Protein AF-A0A7X7MEF6-F1 (afdb_monomer)

Nearest PDB structures (foldseek):
  1gyp-assembly1_B  TM=9.959E-01  e=8.019E-19  Leishmania mexicana
  3dmt-assembly1_C  TM=9.869E-01  e=3.207E-18  Trypanosoma cruzi
  3dmt-assembly1_A  TM=9.903E-01  e=1.062E-17  Trypanosoma cruzi
  2x0n-assembly1_A  TM=9.893E-01  e=9.361E-18  Trypanosoma brucei brucei
  6iqv-assembly1_D  TM=9.074E-01  e=6.913E-11  Lactiplantibacillus plantarum subsp. plantarum ATCC 14917 = JCM 1149 = CGMCC 1.2437

Foldseek 3Di:
DAAEEEEEACPDVVLVVVLVLVVVVQDDDDPNHHQDAEYEDQDQAQVVSLVVNQQDPPPGGRPWDKDFADPDPPDPHTRWIATNNRIYGYDYDDPALLPDQCVVSVHPYYHYDNVPQPDPVRVCSVVNSPD

Secondary structure (DSSP, 8-state):
-PEEEEEE-TTHHHHHHHHHHHHTT-BSSSTT-EEEEEEEES---HHHHHHHHHEETTTEE--S-EEEE-SSTT-SS--EEEETTEEEEEEE--SSGGGS-HHHHT--EEEE-SSS--SHHHHTHHHHTT-

Structure (mmCIF, N/CA/C/O backbone):
data_AF-A0A7X7MEF6-F1
#
_entry.id   AF-A0A7X7MEF6-F1
#
loop_
_atom_site.group_PDB
_atom_site.id
_atom_site.type_symbol
_atom_site.label_atom_id
_atom_site.label_alt_id
_atom_site.label_comp_id
_atom_site.label_asym_id
_atom_site.label_entity_id
_atom_site.label_seq_id
_atom_site.pdbx_PDB_ins_code
_atom_site.Cartn_x
_atom_site.Cartn_y
_atom_site.Cartn_z
_atom_site.occupancy
_atom_site.B_iso_or_equiv
_atom_site.auth_seq_id
_atom_site.auth_comp_id
_atom_site.auth_asym_id
_atom_site.auth_atom_id
_atom_site.pdbx_PDB_model_num
ATOM 1 N N . MET A 1 1 ? -8.159 12.084 14.083 1.00 78.25 1 MET A N 1
ATOM 2 C CA . MET A 1 1 ? -8.342 11.392 12.783 1.00 78.25 1 MET A CA 1
ATOM 3 C C . MET A 1 1 ? -7.227 10.371 12.625 1.00 78.25 1 MET A C 1
ATOM 5 O O . MET A 1 1 ? -6.181 10.584 13.229 1.00 78.25 1 MET A O 1
ATOM 9 N N . ALA A 1 2 ? -7.449 9.286 11.880 1.00 90.44 2 ALA A N 1
ATOM 10 C CA . ALA A 1 2 ? -6.382 8.337 11.561 1.00 90.44 2 ALA A CA 1
ATOM 11 C C . ALA A 1 2 ? -5.298 8.991 10.695 1.00 90.44 2 ALA A C 1
ATOM 13 O O . ALA A 1 2 ? -5.593 9.882 9.896 1.00 90.44 2 ALA A O 1
ATOM 14 N N . ILE A 1 3 ? -4.060 8.530 10.857 1.00 95.19 3 ILE A N 1
ATOM 15 C CA . ILE A 1 3 ? -2.933 8.929 10.007 1.00 95.19 3 ILE A CA 1
ATOM 16 C C . ILE A 1 3 ? -3.036 8.155 8.694 1.00 95.19 3 ILE A C 1
ATOM 18 O O . ILE A 1 3 ? -3.178 6.930 8.725 1.00 95.19 3 ILE A O 1
ATOM 22 N N . LYS A 1 4 ? -2.955 8.845 7.552 1.00 98.06 4 LYS A N 1
ATOM 23 C CA . LYS A 1 4 ? -3.075 8.210 6.237 1.00 98.06 4 LYS A CA 1
ATOM 24 C C . LYS A 1 4 ? -1.723 7.767 5.707 1.00 98.06 4 LYS A C 1
ATOM 26 O O . LYS A 1 4 ? -0.814 8.576 5.525 1.00 98.06 4 LYS A O 1
ATOM 31 N N . ILE A 1 5 ? -1.612 6.473 5.430 1.00 98.38 5 ILE A N 1
ATOM 32 C CA . ILE A 1 5 ? -0.363 5.825 5.043 1.00 98.38 5 ILE A CA 1
ATOM 33 C C . ILE A 1 5 ? -0.468 5.236 3.635 1.00 98.38 5 ILE A C 1
ATOM 35 O O . ILE A 1 5 ? -1.448 4.572 3.294 1.00 98.38 5 ILE A O 1
ATOM 39 N N . GLY A 1 6 ? 0.576 5.440 2.834 1.00 98.69 6 GLY A N 1
ATOM 40 C CA . GLY A 1 6 ? 0.853 4.688 1.613 1.00 98.69 6 GLY A CA 1
ATOM 41 C C . GLY A 1 6 ? 2.044 3.751 1.812 1.00 98.69 6 GLY A C 1
ATOM 42 O O . GLY A 1 6 ? 3.024 4.118 2.459 1.00 98.69 6 GLY A O 1
ATOM 43 N N . ILE A 1 7 ? 1.992 2.542 1.257 1.00 98.81 7 ILE A N 1
ATOM 44 C CA . ILE A 1 7 ? 3.127 1.605 1.275 1.00 98.81 7 ILE A CA 1
ATOM 45 C C . ILE A 1 7 ? 3.682 1.495 -0.143 1.00 98.81 7 ILE A C 1
ATOM 47 O O . ILE A 1 7 ? 3.021 0.936 -1.019 1.00 98.81 7 ILE A O 1
ATOM 51 N N . ASN A 1 8 ? 4.889 2.018 -0.377 1.00 98.69 8 ASN A N 1
ATOM 52 C CA . ASN A 1 8 ? 5.570 1.867 -1.659 1.00 98.69 8 ASN A CA 1
ATOM 53 C C . ASN A 1 8 ? 6.449 0.611 -1.652 1.00 98.69 8 ASN A C 1
ATOM 55 O O . ASN A 1 8 ? 7.365 0.497 -0.837 1.00 98.69 8 ASN A O 1
ATOM 59 N N . GLY A 1 9 ? 6.169 -0.338 -2.546 1.00 98.25 9 GLY A N 1
ATOM 60 C CA . GLY A 1 9 ? 6.822 -1.646 -2.592 1.00 98.25 9 GLY A CA 1
ATOM 61 C C . GLY A 1 9 ? 6.102 -2.701 -1.752 1.00 98.25 9 GLY A C 1
ATOM 62 O O . GLY A 1 9 ? 6.554 -3.064 -0.667 1.00 98.25 9 GLY A O 1
ATOM 63 N N . PHE A 1 10 ? 5.016 -3.273 -2.273 1.00 98.50 10 PHE A N 1
ATOM 64 C CA . PHE A 1 10 ? 4.230 -4.319 -1.603 1.00 98.50 10 PHE A CA 1
ATOM 65 C C . PHE A 1 10 ? 4.832 -5.737 -1.706 1.00 98.50 10 PHE A C 1
ATOM 67 O O . PHE A 1 10 ? 4.147 -6.766 -1.738 1.00 98.50 10 PHE A O 1
ATOM 74 N N . GLY A 1 11 ? 6.164 -5.787 -1.662 1.00 96.94 11 GLY A N 1
ATOM 75 C CA . GLY A 1 11 ? 6.966 -6.996 -1.597 1.00 96.94 11 GLY A CA 1
ATOM 76 C C . GLY A 1 11 ? 7.042 -7.580 -0.183 1.00 96.94 1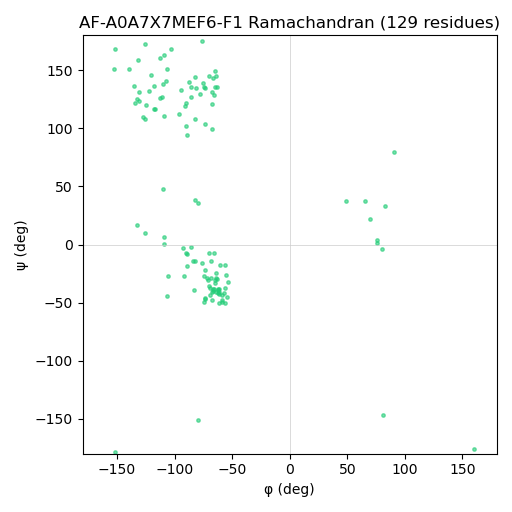1 GLY A C 1
ATOM 77 O O . GLY A 1 11 ? 6.150 -7.418 0.651 1.00 96.94 11 GLY A O 1
ATOM 78 N N . ARG A 1 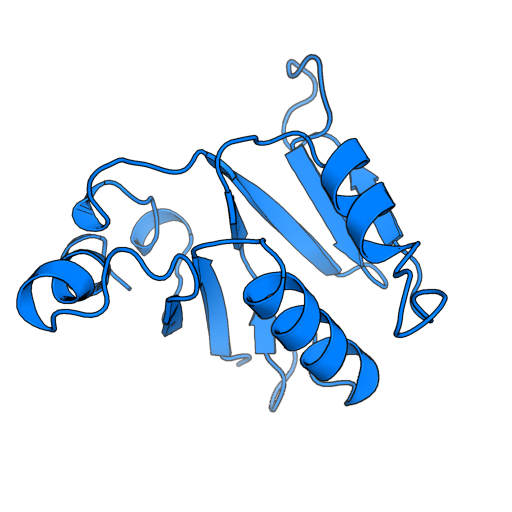12 ? 8.150 -8.268 0.123 1.00 97.50 12 ARG A N 1
ATOM 79 C CA . ARG A 1 12 ? 8.331 -8.962 1.411 1.00 97.50 12 ARG A CA 1
ATOM 80 C C . ARG A 1 12 ? 8.173 -8.035 2.619 1.00 97.50 12 ARG A C 1
ATOM 82 O O . ARG A 1 12 ? 7.444 -8.381 3.543 1.00 97.50 12 ARG A O 1
ATOM 89 N N . ILE A 1 13 ? 8.857 -6.890 2.621 1.00 98.44 13 ILE A N 1
ATOM 90 C CA . ILE A 1 13 ? 8.827 -5.954 3.753 1.00 98.44 13 ILE A CA 1
ATOM 91 C C . ILE A 1 13 ? 7.492 -5.212 3.811 1.00 98.44 13 ILE A C 1
ATOM 93 O O . ILE A 1 13 ? 6.878 -5.201 4.874 1.00 98.44 13 ILE A O 1
ATOM 97 N N . GLY A 1 14 ? 6.994 -4.686 2.687 1.00 98.56 14 GLY A N 1
ATOM 98 C CA . GLY A 1 14 ? 5.698 -4.003 2.637 1.00 98.56 14 GLY A CA 1
ATOM 99 C C . GLY A 1 14 ? 4.546 -4.858 3.179 1.00 98.56 14 GLY A C 1
ATOM 100 O O . GLY A 1 14 ? 3.778 -4.392 4.023 1.00 98.56 14 GLY A O 1
ATOM 101 N N . ARG A 1 15 ? 4.474 -6.144 2.798 1.00 98.50 15 ARG A N 1
ATOM 102 C CA . ARG A 1 15 ? 3.457 -7.071 3.331 1.00 98.50 15 ARG A CA 1
ATOM 103 C C . ARG A 1 15 ? 3.628 -7.372 4.815 1.00 98.50 15 ARG A C 1
ATOM 105 O O . ARG A 1 15 ? 2.631 -7.462 5.522 1.00 98.50 15 ARG A O 1
ATOM 112 N N . MET A 1 16 ? 4.861 -7.505 5.308 1.00 98.44 16 MET A N 1
ATOM 113 C CA . MET A 1 16 ? 5.112 -7.744 6.736 1.00 98.44 16 MET A CA 1
ATOM 114 C C . MET A 1 16 ? 4.787 -6.526 7.598 1.00 98.44 16 ME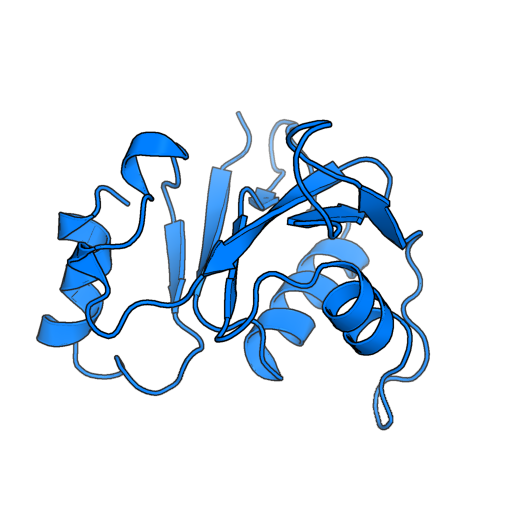T A C 1
ATOM 116 O O . MET A 1 16 ? 4.233 -6.684 8.683 1.00 98.44 16 MET A O 1
ATOM 120 N N . VAL A 1 17 ? 5.063 -5.317 7.106 1.00 98.62 17 VAL A N 1
ATOM 121 C CA . VAL A 1 17 ? 4.623 -4.077 7.755 1.00 98.62 17 VAL A CA 1
ATOM 122 C C . VAL A 1 17 ? 3.099 -4.037 7.818 1.00 98.62 17 VAL A C 1
ATOM 124 O O . VAL A 1 17 ? 2.541 -3.862 8.898 1.00 98.62 17 VAL A O 1
ATOM 127 N N . PHE A 1 18 ? 2.419 -4.276 6.694 1.00 98.62 18 PHE A N 1
ATOM 128 C CA . PHE A 1 18 ? 0.957 -4.308 6.658 1.00 98.62 18 PHE A CA 1
ATOM 129 C C . PHE A 1 18 ? 0.373 -5.371 7.604 1.00 98.62 18 PHE A C 1
ATOM 131 O O . PHE A 1 18 ? -0.563 -5.097 8.356 1.00 98.62 18 PHE A O 1
ATOM 138 N N . GLN A 1 19 ? 0.955 -6.572 7.628 1.00 98.38 19 GLN A N 1
ATOM 139 C CA . GLN A 1 19 ? 0.546 -7.628 8.549 1.00 98.38 19 GLN A CA 1
ATOM 140 C C . GLN A 1 19 ? 0.749 -7.227 10.013 1.00 98.38 19 GLN A C 1
ATOM 142 O O . GLN A 1 19 ? -0.145 -7.459 10.822 1.00 98.38 19 GLN A O 1
ATOM 147 N N . ALA A 1 20 ? 1.867 -6.584 10.355 1.00 98.31 20 ALA A N 1
ATOM 148 C CA . ALA A 1 20 ? 2.116 -6.106 11.712 1.00 98.31 20 ALA A CA 1
ATOM 149 C C . ALA A 1 20 ? 1.074 -5.067 12.157 1.00 98.31 20 ALA A C 1
ATOM 151 O O . ALA A 1 20 ? 0.626 -5.115 13.302 1.00 98.31 20 ALA A O 1
ATOM 152 N N . LEU A 1 21 ? 0.647 -4.172 11.255 1.00 97.88 21 LEU A N 1
ATOM 153 C CA . LEU A 1 21 ? -0.434 -3.217 11.522 1.00 97.88 21 LEU A CA 1
ATOM 154 C C . LEU A 1 21 ? -1.755 -3.928 11.838 1.00 97.88 21 LEU A C 1
ATOM 156 O O . LEU A 1 21 ? -2.455 -3.548 12.777 1.00 97.88 21 LEU A O 1
ATOM 160 N N . CYS A 1 22 ? -2.080 -4.976 11.080 1.00 97.94 22 CYS A N 1
ATOM 161 C CA . CYS A 1 22 ? -3.288 -5.770 11.300 1.00 97.94 22 CYS A CA 1
ATOM 162 C C . CYS A 1 22 ? -3.221 -6.552 12.618 1.00 97.94 22 CYS A C 1
ATOM 164 O O . CYS A 1 22 ? -4.158 -6.509 13.411 1.00 97.94 22 CYS A O 1
ATOM 166 N N . ASP A 1 23 ? -2.105 -7.236 12.880 1.00 97.75 23 ASP A N 1
ATOM 167 C CA . ASP A 1 23 ? -1.904 -8.059 14.079 1.00 97.75 23 ASP A CA 1
ATOM 168 C C . ASP A 1 23 ? -1.920 -7.229 15.373 1.00 97.75 23 ASP A C 1
ATOM 170 O O . ASP A 1 23 ? -2.337 -7.727 16.417 1.00 97.75 23 ASP A O 1
ATOM 174 N N . GLN A 1 24 ? -1.515 -5.958 15.304 1.00 96.94 24 GLN A N 1
ATOM 175 C CA . GLN A 1 24 ? -1.577 -5.012 16.424 1.00 96.94 24 GLN A CA 1
ATOM 176 C C . GLN A 1 24 ? -2.933 -4.296 16.553 1.00 96.94 24 GLN A C 1
ATOM 178 O O . GLN A 1 24 ? -3.111 -3.501 17.472 1.00 96.94 24 GLN A O 1
ATOM 183 N N . GLY A 1 25 ? -3.889 -4.545 15.650 1.00 96.31 25 GLY A N 1
ATOM 184 C CA . GLY A 1 25 ? -5.197 -3.880 15.662 1.00 96.31 25 GLY A CA 1
ATOM 185 C C . GLY A 1 25 ? -5.146 -2.389 15.302 1.00 96.31 25 GLY A C 1
ATOM 186 O O . GLY A 1 25 ? -6.050 -1.638 15.666 1.00 96.31 25 GLY A O 1
ATOM 187 N N . LEU A 1 26 ? -4.093 -1.951 14.604 1.00 97.19 26 LEU A N 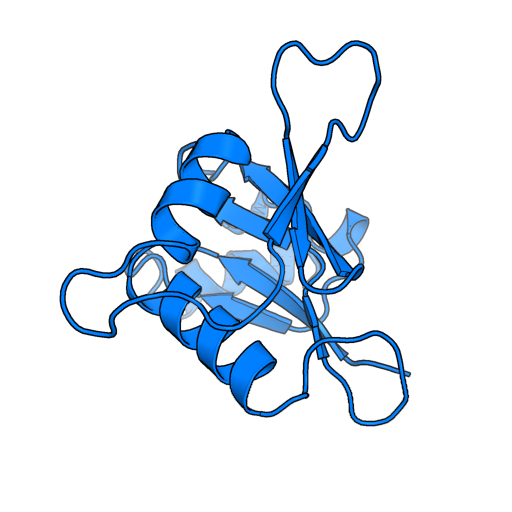1
ATOM 188 C CA . LEU A 1 26 ? -3.869 -0.545 14.253 1.00 97.19 26 LEU A CA 1
ATOM 189 C C . LEU A 1 26 ? -4.516 -0.142 12.924 1.00 97.19 26 LEU A C 1
ATOM 191 O O . LEU A 1 26 ? -4.692 1.050 12.687 1.00 97.19 26 LEU A O 1
ATOM 195 N N . LEU A 1 27 ? -4.870 -1.101 12.061 1.00 97.75 27 LEU A N 1
ATOM 196 C CA . LEU A 1 27 ? -5.525 -0.816 10.782 1.00 97.75 27 LEU A CA 1
ATOM 197 C C . LEU A 1 27 ? -6.939 -0.258 11.008 1.00 97.75 27 LEU A C 1
ATOM 199 O O . LEU A 1 27 ? -7.792 -0.932 11.588 1.00 97.75 27 LEU A O 1
ATOM 203 N N . GLY A 1 28 ? -7.198 0.952 10.515 1.00 95.75 28 GLY A N 1
ATOM 204 C CA . GLY A 1 28 ? -8.531 1.546 10.533 1.00 95.75 28 GLY A CA 1
ATOM 205 C C . GLY A 1 28 ? -8.526 3.064 10.381 1.00 95.75 28 GLY A C 1
ATOM 206 O O . GLY A 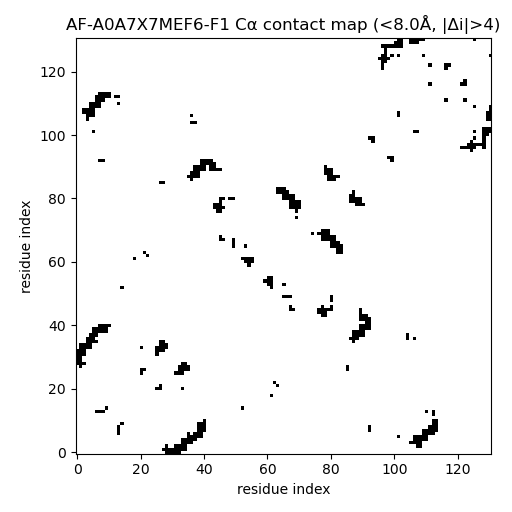1 28 ? -7.490 3.689 10.180 1.00 95.75 28 GLY A O 1
ATOM 207 N N . LYS A 1 29 ? -9.715 3.667 10.468 1.00 95.00 29 LYS A N 1
ATOM 208 C CA . LYS A 1 29 ? -9.937 5.107 10.218 1.00 95.00 29 LYS A CA 1
ATOM 209 C C . LYS A 1 29 ? -10.248 5.917 11.485 1.00 95.00 29 LYS A C 1
ATOM 211 O O . LYS A 1 29 ? -10.481 7.124 11.407 1.00 95.00 29 LYS A O 1
ATOM 216 N N . GLY A 1 30 ? -10.274 5.257 12.643 1.00 90.94 30 GLY A N 1
ATOM 217 C CA . GLY A 1 30 ? -10.556 5.853 13.945 1.00 90.94 30 GLY A CA 1
ATOM 218 C C . GLY A 1 30 ? -9.391 6.650 14.534 1.00 90.94 30 GLY A C 1
ATOM 219 O O . GLY A 1 30 ? -8.286 6.707 13.998 1.00 90.94 30 GLY A O 1
ATOM 220 N N . GLU A 1 31 ? -9.638 7.298 15.668 1.00 90.06 31 GLU A N 1
ATOM 221 C CA . GLU A 1 31 ? -8.586 7.973 16.427 1.00 90.06 31 GLU A CA 1
ATOM 222 C C . GLU A 1 31 ? -7.570 6.959 16.977 1.00 90.06 31 GLU A C 1
ATOM 224 O O . GLU A 1 31 ? -7.947 5.898 17.467 1.00 90.06 31 GLU A O 1
ATOM 229 N N . GLY A 1 32 ? -6.276 7.267 16.850 1.00 89.62 32 GLY A N 1
ATOM 230 C CA . GLY A 1 32 ? -5.194 6.350 17.222 1.00 89.62 32 GLY A CA 1
ATOM 231 C C . GLY A 1 32 ? -4.948 5.199 16.236 1.00 89.62 32 GLY A C 1
ATOM 232 O O . GLY A 1 32 ? -4.091 4.363 16.506 1.00 89.62 32 GLY A O 1
ATOM 233 N N . GLN A 1 33 ? -5.662 5.154 15.105 1.00 95.19 33 GLN A N 1
ATOM 234 C CA . GLN A 1 33 ? -5.486 4.144 14.057 1.00 95.19 33 GLN A CA 1
ATOM 235 C C . GLN A 1 33 ? -4.710 4.679 12.847 1.00 95.19 33 GLN A C 1
ATOM 237 O O . GLN A 1 33 ? -4.480 5.885 12.696 1.00 95.19 33 GLN A O 1
ATOM 242 N N . LEU A 1 34 ? -4.316 3.750 11.980 1.00 97.75 34 LEU A N 1
ATOM 243 C CA . LEU A 1 34 ? -3.567 3.979 10.756 1.00 97.75 34 LEU A CA 1
ATOM 244 C C . LEU A 1 34 ? -4.419 3.557 9.552 1.00 97.75 34 LEU A C 1
ATOM 246 O O . LEU A 1 34 ? -4.763 2.382 9.391 1.00 97.75 34 LEU A O 1
ATOM 250 N N . ASP A 1 35 ? -4.747 4.529 8.703 1.00 98.25 35 ASP A N 1
ATOM 251 C CA . ASP A 1 35 ? -5.522 4.337 7.479 1.00 98.25 35 ASP A CA 1
ATOM 252 C C . ASP A 1 35 ? -4.547 4.025 6.345 1.00 98.25 35 ASP A C 1
ATOM 254 O O . ASP A 1 35 ? -3.958 4.928 5.750 1.00 98.25 35 ASP A O 1
ATOM 258 N N . VAL A 1 36 ? -4.321 2.738 6.069 1.00 98.62 36 VAL A N 1
ATOM 259 C CA . VAL A 1 36 ? -3.543 2.341 4.891 1.00 98.62 36 VAL A CA 1
ATOM 260 C C . VAL A 1 36 ? -4.418 2.563 3.662 1.00 98.62 36 VAL A C 1
ATOM 262 O O . VAL A 1 36 ? -5.334 1.787 3.401 1.00 98.62 36 VAL A O 1
ATOM 265 N N . VAL A 1 37 ? -4.141 3.638 2.927 1.00 98.44 37 VAL A N 1
ATOM 266 C CA . VAL A 1 37 ? -4.969 4.098 1.804 1.00 98.44 37 VAL A CA 1
ATOM 267 C C . VAL A 1 37 ? -4.630 3.340 0.524 1.00 98.44 37 VAL A C 1
ATOM 269 O O . VAL A 1 37 ? -5.513 3.014 -0.275 1.00 98.44 37 VAL A O 1
ATOM 272 N N . ALA A 1 38 ? -3.342 3.073 0.310 1.00 98.62 38 ALA A N 1
ATOM 273 C CA . ALA A 1 38 ? -2.858 2.421 -0.895 1.00 98.62 38 ALA A CA 1
ATOM 274 C C . ALA A 1 38 ? -1.566 1.637 -0.664 1.00 98.62 38 ALA A C 1
ATOM 276 O O . ALA A 1 38 ? -0.721 2.010 0.155 1.00 98.62 38 ALA A O 1
ATOM 277 N N . VAL A 1 39 ? -1.400 0.587 -1.461 1.00 98.75 39 VAL A N 1
ATOM 278 C CA . VAL A 1 39 ? -0.146 -0.145 -1.631 1.00 98.75 39 VAL A CA 1
ATOM 279 C C . VAL A 1 39 ? 0.284 -0.093 -3.092 1.00 98.75 39 VAL A C 1
ATOM 281 O O . VAL A 1 39 ? -0.558 -0.063 -3.989 1.00 98.75 39 VAL A O 1
ATOM 284 N N . VAL A 1 40 ? 1.593 -0.056 -3.329 1.00 98.56 40 VAL A N 1
ATOM 285 C CA . VAL A 1 40 ? 2.173 0.075 -4.672 1.00 98.56 40 VAL A CA 1
ATOM 286 C C . VAL A 1 40 ? 3.099 -1.097 -4.965 1.00 98.56 40 VAL A C 1
ATOM 288 O O . VAL A 1 40 ? 3.983 -1.399 -4.162 1.00 98.56 40 VAL A O 1
ATOM 291 N N . ASP A 1 41 ? 2.947 -1.716 -6.133 1.00 97.62 41 ASP A N 1
ATOM 292 C CA . ASP A 1 41 ? 3.892 -2.700 -6.677 1.00 97.62 41 ASP A CA 1
ATOM 293 C C . ASP A 1 41 ? 3.845 -2.700 -8.220 1.00 97.62 41 ASP A C 1
ATOM 295 O O . ASP A 1 41 ? 3.119 -1.924 -8.838 1.00 97.62 41 ASP A O 1
ATOM 299 N N . ILE A 1 42 ? 4.624 -3.569 -8.865 1.00 94.94 42 ILE A N 1
ATOM 300 C CA . ILE A 1 42 ? 4.718 -3.699 -10.331 1.00 94.94 42 ILE A CA 1
ATOM 301 C C . ILE A 1 42 ? 3.429 -4.199 -11.007 1.00 94.94 42 ILE A C 1
ATOM 303 O O . ILE A 1 42 ? 3.361 -4.264 -12.231 1.00 94.94 42 ILE A O 1
ATOM 307 N N . SER A 1 43 ? 2.438 -4.605 -10.216 1.00 93.50 43 SER A N 1
ATOM 308 C CA . SER A 1 43 ? 1.120 -5.059 -10.651 1.00 93.50 43 SER A CA 1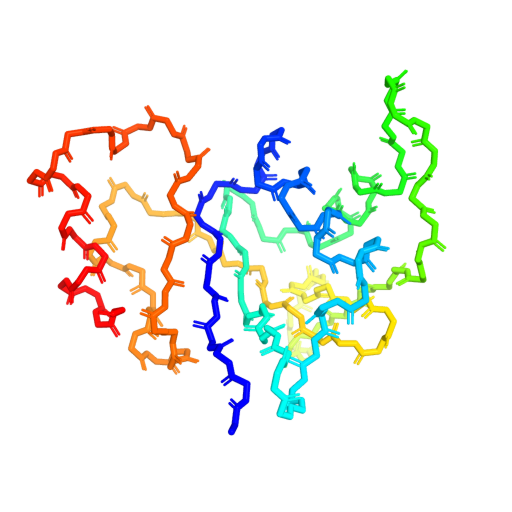
ATOM 309 C C . SER A 1 43 ? 0.046 -4.353 -9.828 1.00 93.50 43 SER A C 1
ATOM 311 O O . SER A 1 43 ? 0.308 -3.889 -8.720 1.00 93.50 43 SER A O 1
ATOM 313 N N . THR A 1 44 ? -1.172 -4.301 -10.355 1.00 95.62 44 THR A N 1
ATOM 314 C CA . THR A 1 44 ? -2.369 -3.847 -9.631 1.00 95.62 44 THR A CA 1
ATOM 315 C C . THR A 1 44 ? -3.338 -4.986 -9.324 1.00 95.62 44 THR A C 1
ATOM 317 O O . THR A 1 44 ? -4.427 -4.721 -8.831 1.00 95.62 44 THR A O 1
ATOM 320 N N . ASP A 1 45 ? -2.958 -6.233 -9.609 1.00 97.50 45 ASP A N 1
ATOM 321 C CA . ASP A 1 45 ? -3.776 -7.424 -9.366 1.00 97.50 45 ASP A CA 1
ATOM 322 C C . ASP A 1 45 ? -3.957 -7.670 -7.858 1.00 97.50 45 ASP A C 1
ATOM 324 O O . ASP A 1 45 ? -3.088 -8.222 -7.169 1.00 97.50 45 ASP A O 1
ATOM 328 N N . ALA A 1 46 ? -5.114 -7.254 -7.342 1.00 98.38 46 ALA A N 1
ATOM 329 C CA . ALA A 1 46 ? -5.457 -7.413 -5.939 1.00 98.38 46 ALA A CA 1
ATOM 330 C C . ALA A 1 46 ? -5.666 -8.884 -5.553 1.00 98.38 46 ALA A C 1
ATOM 332 O O . ALA A 1 46 ? -5.396 -9.242 -4.405 1.00 98.38 46 ALA A O 1
ATOM 333 N N . ASP A 1 47 ? -6.103 -9.749 -6.475 1.00 98.44 47 ASP A N 1
ATOM 334 C CA . ASP A 1 47 ? -6.301 -11.178 -6.202 1.00 98.44 47 ASP A CA 1
ATOM 335 C C . ASP A 1 47 ? -4.956 -11.856 -5.937 1.00 98.44 47 ASP A C 1
ATOM 337 O O . ASP A 1 47 ? -4.815 -12.637 -4.984 1.00 98.44 47 ASP A O 1
ATOM 341 N N . TYR A 1 48 ? -3.928 -11.482 -6.701 1.00 98.12 48 TYR A N 1
ATOM 342 C CA . TYR A 1 48 ? -2.573 -11.957 -6.457 1.00 98.12 48 TYR A CA 1
ATOM 343 C C . TYR A 1 48 ? -1.990 -11.421 -5.145 1.00 98.12 48 TYR A C 1
ATOM 345 O O . TYR A 1 48 ? -1.386 -12.184 -4.384 1.00 98.12 48 TYR A O 1
ATOM 353 N N . PHE A 1 49 ? -2.212 -10.149 -4.808 1.00 98.44 49 PHE A N 1
ATOM 354 C CA . PHE A 1 49 ? -1.794 -9.624 -3.505 1.00 98.44 49 PHE A CA 1
ATOM 355 C C . PHE A 1 49 ? -2.515 -10.298 -2.339 1.00 98.44 49 PHE A C 1
ATOM 357 O O . PHE A 1 49 ? -1.873 -10.657 -1.350 1.00 98.44 49 PHE A O 1
ATOM 364 N N . ALA A 1 50 ? -3.817 -10.559 -2.463 1.00 98.50 50 ALA A N 1
ATOM 365 C CA . ALA A 1 50 ? -4.572 -11.294 -1.459 1.00 98.50 50 ALA A CA 1
ATOM 366 C C . ALA A 1 50 ? -4.019 -12.714 -1.282 1.00 98.50 50 ALA A C 1
ATOM 368 O O . ALA A 1 50 ? -3.867 -13.170 -0.149 1.00 98.50 50 ALA A O 1
ATOM 369 N N . TYR A 1 51 ? -3.656 -13.402 -2.369 1.00 98.38 51 TYR A N 1
ATOM 370 C CA . TYR A 1 51 ? -2.971 -14.695 -2.300 1.00 98.38 51 TYR A CA 1
ATOM 371 C C . TYR A 1 51 ? -1.638 -14.601 -1.537 1.00 98.38 51 TYR A C 1
ATOM 373 O O . TYR A 1 51 ? -1.413 -15.372 -0.601 1.00 98.38 51 TYR A O 1
ATOM 381 N N . GLN A 1 52 ? -0.787 -13.632 -1.887 1.00 98.06 52 GLN A N 1
ATOM 382 C CA . GLN A 1 52 ? 0.514 -13.427 -1.240 1.00 98.06 52 GLN A CA 1
ATOM 383 C C . GLN A 1 52 ? 0.409 -13.055 0.240 1.00 98.06 52 GLN A C 1
ATOM 385 O O . GLN A 1 52 ? 1.328 -13.336 1.007 1.00 98.06 52 GLN A O 1
ATOM 390 N N . MET A 1 53 ? -0.674 -12.387 0.634 1.00 97.94 53 MET A N 1
ATOM 391 C CA . MET A 1 53 ? -0.962 -12.108 2.035 1.00 97.94 53 MET A CA 1
ATOM 392 C C . MET A 1 53 ? -1.449 -13.367 2.746 1.00 97.94 53 MET A C 1
ATOM 394 O O . MET A 1 53 ? -0.910 -13.704 3.792 1.00 97.94 53 MET A O 1
ATOM 398 N N . LYS A 1 54 ? -2.427 -14.092 2.180 1.00 98.12 54 LYS A N 1
ATOM 399 C CA . LYS A 1 54 ? -3.041 -15.283 2.799 1.00 98.12 54 LYS A CA 1
ATOM 400 C C . LYS A 1 54 ? -2.021 -16.364 3.147 1.00 98.12 54 LYS A C 1
ATOM 402 O O . LYS A 1 54 ? -2.186 -17.023 4.178 1.00 98.12 54 LYS A O 1
ATOM 407 N N . TYR A 1 55 ? -1.007 -16.558 2.303 1.00 98.19 55 TYR A N 1
ATOM 408 C CA . TYR A 1 55 ? -0.065 -17.669 2.414 1.00 98.19 55 TYR A CA 1
ATOM 409 C C . TYR A 1 55 ? 1.389 -17.192 2.458 1.00 98.19 55 TYR A C 1
ATOM 411 O O . TYR A 1 55 ? 1.965 -16.812 1.440 1.00 98.19 55 TYR A O 1
ATOM 419 N N . ASP A 1 56 ? 2.008 -17.298 3.636 1.00 98.19 56 ASP A N 1
ATOM 420 C CA . ASP A 1 56 ? 3.431 -17.047 3.845 1.00 98.19 56 ASP A CA 1
ATOM 421 C C . ASP A 1 56 ? 4.168 -18.343 4.204 1.00 98.19 56 ASP A C 1
ATOM 423 O O . ASP A 1 56 ? 3.810 -19.034 5.160 1.00 98.19 56 ASP A O 1
ATOM 427 N N . SER A 1 57 ? 5.233 -18.670 3.471 1.00 97.94 57 SER A N 1
ATOM 428 C CA . SER A 1 57 ? 5.995 -19.906 3.695 1.00 97.94 57 SER A CA 1
ATOM 429 C C . SER A 1 57 ? 6.692 -19.973 5.059 1.00 97.94 57 SER A C 1
ATOM 431 O O . SER A 1 57 ? 6.986 -21.070 5.526 1.00 97.94 57 SER A O 1
ATOM 433 N N . ILE A 1 58 ? 6.987 -18.827 5.683 1.00 97.88 58 ILE A N 1
ATOM 434 C CA . ILE A 1 58 ? 7.718 -18.747 6.957 1.00 97.88 58 ILE A CA 1
ATOM 435 C C . ILE A 1 58 ? 6.781 -18.371 8.104 1.00 97.88 58 ILE A C 1
ATOM 437 O O . ILE A 1 58 ? 6.847 -18.969 9.175 1.00 97.88 58 ILE A O 1
ATOM 441 N N . HIS A 1 59 ? 5.902 -17.391 7.891 1.00 96.69 59 HIS A N 1
ATOM 442 C CA . HIS A 1 59 ? 5.016 -16.868 8.939 1.00 96.69 59 HIS A CA 1
ATOM 443 C C . HIS A 1 59 ? 3.641 -17.549 8.981 1.00 96.69 59 HIS A C 1
ATOM 445 O O . HIS A 1 59 ? 2.848 -17.280 9.884 1.00 96.69 59 HIS A O 1
ATOM 451 N N . GLY A 1 60 ? 3.367 -18.469 8.052 1.00 97.06 60 GLY A N 1
ATOM 452 C CA . GLY A 1 60 ? 2.132 -19.239 8.009 1.00 97.06 60 GLY A CA 1
ATOM 453 C C . GLY A 1 60 ? 0.975 -18.476 7.367 1.00 97.06 60 GLY A C 1
ATOM 454 O O . GLY A 1 60 ? 1.151 -17.719 6.415 1.00 97.06 60 GLY A O 1
ATOM 455 N N . LYS A 1 61 ? -0.246 -18.727 7.848 1.00 98.06 61 LYS A N 1
ATOM 456 C CA . LYS A 1 61 ? -1.463 -18.137 7.276 1.00 98.06 61 LYS A CA 1
ATOM 457 C C . LYS A 1 61 ? -1.774 -16.782 7.901 1.00 98.06 61 LYS A C 1
ATOM 459 O O . LYS A 1 61 ? -1.695 -16.630 9.122 1.00 98.06 61 LYS A O 1
ATOM 464 N N . PHE A 1 62 ? -2.212 -15.838 7.075 1.00 98.12 62 PHE A N 1
ATOM 465 C CA . PHE A 1 62 ? -2.740 -14.563 7.552 1.00 98.12 62 PHE A CA 1
ATOM 466 C C . PHE A 1 62 ? -4.011 -14.775 8.378 1.00 98.12 62 PHE A C 1
ATOM 468 O O . PHE A 1 62 ? -4.874 -15.574 8.012 1.00 98.12 62 PHE A O 1
ATOM 475 N N . LYS A 1 63 ? -4.107 -14.080 9.514 1.00 98.00 63 LYS A N 1
ATOM 476 C CA . LYS A 1 63 ? -5.158 -14.301 10.525 1.00 98.00 63 LYS A CA 1
ATOM 477 C C . LYS A 1 63 ? -6.415 -13.461 10.300 1.00 98.00 63 LYS A C 1
ATOM 479 O O . LYS A 1 63 ? -7.404 -13.655 10.999 1.00 98.00 63 LYS A O 1
ATOM 484 N N . HIS A 1 64 ? -6.364 -12.529 9.355 1.00 98.00 64 HIS A N 1
ATOM 485 C CA . HIS A 1 64 ? -7.411 -11.540 9.109 1.00 98.00 64 HIS A CA 1
ATOM 486 C C . HIS A 1 64 ? -8.178 -11.879 7.837 1.00 98.00 64 HIS A C 1
ATOM 488 O O . HIS A 1 64 ? -7.630 -12.488 6.913 1.00 98.00 64 HIS A O 1
ATOM 494 N N . ALA A 1 65 ? -9.448 -11.479 7.785 1.00 97.81 65 ALA A N 1
ATOM 495 C CA . ALA A 1 65 ? -10.257 -11.658 6.590 1.00 97.81 65 ALA A CA 1
ATOM 496 C C . ALA A 1 65 ? -9.687 -10.784 5.471 1.00 97.81 65 ALA A C 1
ATOM 498 O O . ALA A 1 65 ? -9.457 -9.594 5.683 1.00 97.81 65 ALA A O 1
ATOM 499 N N . VAL A 1 66 ? -9.450 -11.376 4.299 1.00 98.19 66 VAL A N 1
ATOM 500 C CA . VAL A 1 66 ? -8.980 -10.647 3.120 1.00 98.19 66 VAL A CA 1
ATOM 501 C C . VAL A 1 66 ? -9.755 -11.060 1.877 1.00 98.19 66 VAL A C 1
ATOM 503 O O . VAL A 1 66 ? -9.792 -12.234 1.479 1.00 98.19 66 VAL A O 1
ATOM 506 N N . GLU A 1 67 ? -10.365 -10.044 1.291 1.00 98.38 67 GLU A N 1
ATOM 507 C CA . GLU A 1 67 ? -11.189 -10.055 0.094 1.00 98.38 67 GLU A CA 1
ATOM 508 C C . GLU A 1 67 ? -10.641 -9.027 -0.898 1.00 98.38 67 GLU A C 1
ATOM 510 O O . GLU A 1 67 ? -9.724 -8.258 -0.595 1.00 98.38 67 GLU A O 1
ATOM 515 N N . THR A 1 68 ? -11.198 -9.031 -2.099 1.00 98.62 68 THR A N 1
ATOM 516 C CA . THR A 1 68 ? -10.786 -8.171 -3.202 1.00 98.62 68 THR A CA 1
ATOM 517 C C . THR A 1 68 ? -12.009 -7.665 -3.941 1.00 98.62 68 THR A C 1
ATOM 519 O O . THR A 1 68 ? -13.061 -8.309 -3.956 1.00 98.62 68 THR A O 1
ATOM 522 N N . LYS A 1 69 ? -11.892 -6.479 -4.533 1.00 98.06 69 LYS A N 1
ATOM 523 C CA . LYS A 1 69 ? -12.953 -5.898 -5.352 1.00 98.06 69 LYS A CA 1
ATOM 524 C C . LYS A 1 69 ? -12.395 -4.963 -6.415 1.00 98.06 69 LYS A C 1
ATOM 526 O O . LYS A 1 69 ? -11.242 -4.535 -6.349 1.00 98.06 69 LYS A O 1
ATOM 531 N N . LYS A 1 70 ? -13.267 -4.592 -7.346 1.00 98.06 70 LYS A N 1
ATOM 532 C CA . LYS A 1 70 ? -13.025 -3.547 -8.339 1.00 98.06 70 LYS A CA 1
ATOM 533 C C . LYS A 1 70 ? -13.383 -2.182 -7.765 1.00 98.06 70 LYS A C 1
ATOM 535 O O . LYS A 1 70 ? -14.445 -2.023 -7.160 1.00 98.06 70 LYS A O 1
ATOM 540 N N . SER A 1 71 ? -12.525 -1.197 -7.986 1.00 96.38 71 SER A N 1
ATOM 541 C CA . SER A 1 71 ? -12.807 0.204 -7.676 1.00 96.38 71 SER A CA 1
ATOM 542 C C . SER A 1 71 ? -13.786 0.834 -8.676 1.00 96.38 71 SER A C 1
ATOM 544 O O . SER A 1 71 ? -14.545 1.728 -8.305 1.00 96.38 71 SER A O 1
ATOM 546 N N . ASP A 1 72 ? -13.823 0.325 -9.913 1.00 94.88 72 ASP A N 1
ATOM 547 C CA . ASP A 1 72 ? -14.765 0.694 -10.973 1.00 94.88 72 ASP A CA 1
ATOM 548 C C . ASP A 1 72 ? -15.285 -0.574 -11.674 1.00 94.88 72 ASP A C 1
ATOM 550 O O . ASP A 1 72 ? -14.523 -1.487 -11.993 1.00 94.88 72 ASP A O 1
ATOM 554 N N . ALA A 1 73 ? -16.594 -0.637 -11.936 1.00 93.88 73 ALA A N 1
ATOM 555 C CA . ALA A 1 73 ? -17.247 -1.786 -12.569 1.00 93.88 73 ALA A CA 1
ATOM 556 C C . ALA A 1 73 ? -16.724 -2.106 -13.985 1.00 93.88 73 ALA A C 1
ATOM 558 O O . ALA A 1 73 ? -16.956 -3.207 -14.482 1.00 93.88 73 ALA A O 1
ATOM 559 N N . LYS A 1 74 ? -16.042 -1.157 -14.635 1.00 95.62 74 LYS A N 1
ATOM 560 C CA . LYS A 1 74 ? -15.440 -1.314 -15.966 1.00 95.62 74 LYS A CA 1
ATOM 561 C C . LYS A 1 74 ? -14.080 -2.007 -15.947 1.00 95.62 74 LYS A C 1
ATOM 563 O O . LYS A 1 74 ? -13.606 -2.381 -17.015 1.00 95.62 74 LYS A O 1
ATOM 568 N N . LEU A 1 75 ? -13.436 -2.137 -14.786 1.00 93.56 75 LEU A N 1
ATOM 569 C CA . LEU A 1 75 ? -12.154 -2.832 -14.690 1.00 93.56 75 LEU A CA 1
ATOM 570 C C . LEU A 1 75 ? -12.340 -4.322 -14.984 1.00 93.56 75 LEU A C 1
ATOM 572 O O . LEU A 1 75 ? -13.353 -4.918 -14.608 1.00 93.56 75 LEU A O 1
ATOM 576 N N . GLU A 1 76 ? -11.367 -4.933 -15.652 1.00 92.56 76 GLU A N 1
ATOM 577 C CA . GLU A 1 76 ? -11.363 -6.379 -15.897 1.00 92.56 76 GLU A CA 1
ATOM 578 C C . GLU A 1 76 ? -11.032 -7.137 -14.607 1.00 92.56 76 GLU A C 1
ATOM 580 O O . GLU A 1 76 ? -11.796 -8.021 -14.208 1.00 92.56 76 GLU A O 1
ATOM 585 N N . ASP A 1 77 ? -10.006 -6.675 -13.892 1.00 94.81 77 ASP A N 1
ATOM 586 C CA . ASP A 1 77 ? -9.477 -7.291 -12.675 1.00 94.81 77 ASP A CA 1
ATOM 587 C C . ASP A 1 77 ? -9.786 -6.474 -11.412 1.00 94.81 77 ASP A C 1
ATOM 589 O O . ASP A 1 77 ? -10.145 -5.293 -11.469 1.00 94.81 77 ASP A O 1
ATOM 593 N N . ASN A 1 78 ? -9.654 -7.116 -10.250 1.00 98.31 78 ASN A N 1
ATOM 594 C CA . ASN A 1 78 ? -9.745 -6.447 -8.955 1.00 98.31 78 ASN A CA 1
ATOM 595 C C . ASN A 1 78 ? -8.480 -5.619 -8.687 1.00 98.31 78 ASN A C 1
ATOM 597 O O . ASN A 1 78 ? -7.366 -6.115 -8.827 1.00 98.31 78 ASN A O 1
ATOM 601 N N . ASP A 1 79 ? -8.656 -4.383 -8.223 1.00 98.25 79 ASP A N 1
ATOM 602 C CA . ASP A 1 79 ? -7.580 -3.420 -7.937 1.00 98.25 79 ASP A CA 1
ATOM 603 C C . ASP A 1 79 ? -7.641 -2.872 -6.499 1.00 98.25 79 ASP A C 1
ATOM 605 O O . ASP A 1 79 ? -6.961 -1.910 -6.138 1.00 98.25 79 ASP A O 1
ATOM 609 N N . THR A 1 80 ? -8.494 -3.457 -5.661 1.00 98.62 80 THR A N 1
ATOM 610 C CA . THR A 1 80 ? -8.691 -3.040 -4.275 1.00 98.62 80 THR A CA 1
ATOM 611 C C . THR A 1 80 ? -8.669 -4.255 -3.360 1.00 98.62 80 THR A C 1
ATOM 613 O O . THR A 1 80 ? -9.451 -5.189 -3.538 1.00 98.62 80 THR A O 1
ATOM 616 N N . LEU A 1 81 ? -7.798 -4.221 -2.352 1.00 98.62 81 LEU A N 1
ATOM 617 C CA . LEU A 1 81 ? -7.799 -5.160 -1.233 1.00 98.62 81 LEU A CA 1
ATOM 618 C C . LEU A 1 81 ? -8.821 -4.708 -0.191 1.00 98.62 81 LEU A C 1
ATOM 620 O O . LEU A 1 81 ? -8.977 -3.514 0.061 1.00 98.62 81 LEU A O 1
ATOM 624 N N . VAL A 1 82 ? -9.481 -5.663 0.455 1.00 98.56 82 VAL A N 1
ATOM 625 C CA . VAL A 1 82 ? -10.389 -5.416 1.576 1.00 98.56 82 VAL A CA 1
ATOM 626 C C . VAL A 1 82 ? -9.970 -6.305 2.739 1.00 98.56 82 VAL A C 1
ATOM 628 O O . VAL A 1 82 ? -10.117 -7.522 2.674 1.00 98.56 82 VAL A O 1
ATOM 631 N N . VAL A 1 83 ? -9.428 -5.709 3.801 1.00 98.44 83 VAL A N 1
ATOM 632 C CA . VAL A 1 83 ? -8.899 -6.431 4.968 1.00 98.44 83 VAL A CA 1
ATOM 633 C C . VAL A 1 83 ? -9.693 -6.051 6.205 1.00 98.44 83 VAL A C 1
ATOM 635 O O . VAL A 1 83 ? -9.690 -4.892 6.604 1.00 98.44 83 VAL A O 1
ATOM 638 N N . ASN A 1 84 ? -10.395 -7.013 6.810 1.00 96.38 84 ASN A N 1
ATOM 639 C CA . ASN A 1 84 ? -11.340 -6.758 7.910 1.00 96.38 84 ASN A CA 1
ATOM 640 C C . ASN A 1 84 ? -12.328 -5.606 7.596 1.00 96.38 84 ASN A C 1
ATOM 642 O O . ASN A 1 84 ? -12.653 -4.796 8.461 1.00 96.38 84 ASN A O 1
ATOM 646 N N . GLY A 1 85 ? -12.774 -5.503 6.338 1.00 97.06 85 GLY A N 1
ATOM 647 C CA . GLY A 1 85 ? -13.652 -4.427 5.856 1.00 97.06 85 GLY A CA 1
ATOM 648 C C . GLY A 1 85 ? -12.953 -3.096 5.538 1.00 97.06 85 GLY A C 1
ATOM 649 O O . GLY A 1 85 ? -13.605 -2.176 5.050 1.00 97.06 85 GLY A O 1
ATOM 650 N N . HIS A 1 86 ? -11.644 -2.973 5.778 1.00 98.12 86 HIS A N 1
ATOM 651 C CA . HIS A 1 86 ? -10.852 -1.796 5.419 1.00 98.12 86 HIS A CA 1
ATOM 652 C C . HIS A 1 86 ? -10.352 -1.900 3.978 1.00 98.12 86 HIS A C 1
ATOM 654 O O . HIS A 1 86 ? -9.730 -2.892 3.613 1.00 98.12 86 HIS A O 1
ATOM 660 N N . GLU A 1 87 ? -10.609 -0.879 3.165 1.00 98.44 87 GLU A N 1
ATOM 661 C CA . GLU A 1 87 ? -10.286 -0.877 1.734 1.00 98.44 87 GLU A CA 1
ATOM 662 C C . GLU A 1 87 ? -8.929 -0.230 1.454 1.00 98.44 87 GLU A C 1
ATOM 664 O O . GLU A 1 87 ? -8.669 0.878 1.921 1.00 98.44 87 GLU A O 1
ATOM 669 N N . ILE A 1 88 ? -8.103 -0.894 0.642 1.00 98.69 88 ILE A N 1
ATOM 670 C CA . ILE A 1 88 ? -6.760 -0.450 0.264 1.00 98.69 88 ILE A CA 1
ATOM 671 C C . ILE A 1 88 ? -6.602 -0.537 -1.251 1.00 98.69 88 ILE A C 1
ATOM 673 O O . ILE A 1 88 ? -6.756 -1.608 -1.841 1.00 98.69 88 ILE A O 1
ATOM 677 N N . LYS A 1 89 ? -6.265 0.583 -1.893 1.00 98.50 89 LYS A N 1
ATOM 678 C CA . LYS A 1 89 ? -6.057 0.624 -3.346 1.00 98.50 89 LYS A CA 1
ATOM 679 C C . LYS A 1 89 ? -4.729 -0.009 -3.744 1.00 98.50 89 LYS A C 1
ATOM 681 O O . LYS A 1 89 ? -3.707 0.250 -3.113 1.00 98.50 89 LYS A O 1
ATOM 686 N N . CYS A 1 90 ? -4.737 -0.770 -4.828 1.00 98.50 90 CYS A N 1
ATOM 687 C CA . CYS A 1 90 ? -3.543 -1.318 -5.457 1.00 98.50 90 CYS A CA 1
ATOM 688 C C . CYS A 1 90 ? -3.127 -0.386 -6.596 1.00 98.50 90 CYS A C 1
ATOM 690 O O . CYS A 1 90 ? -3.848 -0.219 -7.576 1.00 98.50 90 CYS A O 1
ATOM 692 N N . VAL A 1 91 ? -1.986 0.276 -6.441 1.00 98.06 91 VAL A N 1
ATOM 693 C CA . VAL A 1 91 ? -1.517 1.323 -7.351 1.00 98.06 91 VAL A CA 1
ATOM 694 C C . VAL A 1 91 ? -0.307 0.819 -8.129 1.00 98.06 91 VAL A C 1
ATOM 696 O O . VAL A 1 91 ? 0.586 0.185 -7.573 1.00 98.06 91 VAL A O 1
ATOM 699 N N . MET A 1 92 ? -0.271 1.116 -9.426 1.00 97.56 92 MET A N 1
ATOM 700 C CA . MET A 1 92 ? 0.840 0.731 -10.291 1.00 97.56 92 MET A CA 1
ATOM 701 C C . MET A 1 92 ? 2.115 1.486 -9.905 1.00 97.56 92 MET A C 1
ATOM 703 O O . MET A 1 92 ? 2.105 2.713 -9.778 1.00 97.56 92 MET A O 1
ATOM 707 N N . ALA A 1 93 ? 3.220 0.760 -9.759 1.00 96.44 93 ALA A N 1
ATOM 708 C CA . ALA A 1 93 ? 4.526 1.347 -9.511 1.00 96.44 93 ALA A CA 1
ATOM 709 C C . ALA A 1 93 ? 5.002 2.215 -10.680 1.00 96.44 93 ALA A C 1
ATOM 711 O O . ALA A 1 93 ? 4.808 1.905 -11.857 1.00 96.44 93 ALA A O 1
ATOM 712 N N . THR A 1 94 ? 5.709 3.287 -10.339 1.00 95.00 94 THR A N 1
ATOM 713 C CA . THR A 1 94 ? 6.356 4.191 -11.290 1.00 95.00 94 THR A CA 1
ATOM 714 C C . THR A 1 94 ? 7.874 4.083 -11.159 1.00 95.00 94 THR A C 1
ATOM 716 O O . THR A 1 94 ? 8.411 3.632 -10.145 1.00 95.00 94 THR A O 1
ATOM 719 N N . LYS A 1 95 ? 8.607 4.516 -12.191 1.00 94.25 95 LYS A N 1
ATOM 720 C CA . LYS A 1 95 ? 10.078 4.608 -12.113 1.00 94.25 95 LYS A CA 1
ATOM 721 C C . LYS A 1 95 ? 10.542 5.774 -11.240 1.00 94.25 95 LYS A C 1
ATOM 723 O O . LYS A 1 95 ? 11.680 5.770 -10.776 1.00 94.25 95 LYS A O 1
ATOM 728 N N . ASN A 1 96 ? 9.681 6.772 -11.055 1.00 95.75 96 ASN A N 1
ATOM 729 C CA . ASN A 1 96 ? 9.957 7.976 -10.293 1.00 95.75 96 ASN A CA 1
ATOM 730 C C . ASN A 1 96 ? 8.893 8.165 -9.195 1.00 95.75 96 ASN A C 1
ATOM 732 O O . ASN A 1 96 ? 7.719 8.342 -9.528 1.00 95.75 96 ASN A O 1
ATOM 736 N N . PRO A 1 97 ? 9.280 8.204 -7.906 1.00 97.12 97 PRO A N 1
ATOM 737 C CA . PRO A 1 97 ? 8.358 8.403 -6.789 1.00 97.12 97 PRO A CA 1
ATOM 738 C C . PRO A 1 97 ? 7.494 9.667 -6.879 1.00 97.12 97 PRO A C 1
ATOM 740 O O . PRO A 1 97 ? 6.400 9.687 -6.322 1.00 97.12 97 PRO A O 1
ATOM 743 N N . ALA A 1 98 ? 7.963 10.702 -7.586 1.00 97.75 98 ALA A N 1
ATOM 744 C CA . ALA A 1 98 ? 7.229 11.953 -7.794 1.00 97.75 98 ALA A CA 1
ATOM 745 C C . ALA A 1 98 ? 5.985 11.818 -8.687 1.00 97.75 98 ALA A C 1
ATOM 747 O O . ALA A 1 98 ? 5.153 12.719 -8.713 1.00 97.75 98 ALA A O 1
ATOM 748 N N . GLU A 1 99 ? 5.850 10.708 -9.411 1.00 97.88 99 GLU A N 1
ATOM 749 C CA . GLU A 1 99 ? 4.695 10.429 -10.274 1.00 97.88 99 GLU A CA 1
ATOM 750 C C . GLU A 1 99 ? 3.572 9.691 -9.533 1.00 97.88 99 GLU A C 1
ATOM 752 O O . GLU A 1 99 ? 2.487 9.499 -10.083 1.00 97.88 99 GLU A O 1
ATOM 757 N N . LEU A 1 100 ? 3.814 9.260 -8.290 1.00 98.25 100 LEU A N 1
ATOM 758 C CA . LEU A 1 100 ? 2.815 8.543 -7.508 1.00 98.25 100 LEU A CA 1
ATOM 759 C C . LEU A 1 100 ? 1.669 9.480 -7.089 1.00 98.25 100 LEU A C 1
ATOM 761 O O . LEU A 1 100 ? 1.896 10.649 -6.778 1.00 98.25 100 LEU A O 1
ATOM 765 N N . PRO A 1 101 ? 0.419 8.992 -7.029 1.00 98.00 101 PRO A N 1
ATOM 766 C CA . PRO A 1 101 ? -0.754 9.838 -6.815 1.00 98.00 101 PRO A CA 1
ATOM 767 C C . PRO A 1 101 ? -1.005 10.181 -5.332 1.00 98.00 101 PRO A C 1
ATOM 769 O O . PRO A 1 101 ? -2.157 10.234 -4.899 1.00 98.00 101 PRO A O 1
ATOM 772 N N . TRP A 1 102 ? 0.038 10.421 -4.530 1.00 98.56 102 TRP A N 1
ATOM 773 C CA . TRP A 1 102 ? -0.083 10.607 -3.075 1.00 98.56 102 TRP A CA 1
ATOM 774 C C . TRP A 1 102 ? -0.993 11.755 -2.678 1.00 98.56 102 TRP A C 1
ATOM 776 O O . TRP A 1 102 ? -1.937 11.537 -1.918 1.00 98.56 102 TRP A O 1
ATOM 786 N N . LYS A 1 103 ? -0.818 12.927 -3.292 1.00 98.25 103 LYS A N 1
ATOM 787 C CA . LYS A 1 103 ? -1.699 14.076 -3.069 1.00 98.25 103 LYS A CA 1
ATOM 788 C C . LYS A 1 103 ? -3.166 13.769 -3.366 1.00 98.25 103 LYS A C 1
ATOM 790 O O . LYS A 1 103 ? -4.050 14.200 -2.633 1.00 98.25 103 LYS A O 1
ATOM 795 N N . ALA A 1 104 ? -3.434 13.040 -4.450 1.00 97.94 104 ALA A N 1
ATOM 796 C CA . ALA A 1 104 ? -4.796 12.696 -4.858 1.00 97.94 104 ALA A CA 1
ATOM 797 C C . ALA A 1 104 ? -5.438 11.667 -3.914 1.00 97.94 104 ALA A C 1
ATOM 799 O O . ALA A 1 104 ? -6.651 11.678 -3.714 1.00 97.94 104 ALA A O 1
ATOM 800 N N . LEU A 1 105 ? -4.623 10.793 -3.323 1.00 97.62 105 LEU A N 1
ATOM 801 C CA . LEU A 1 105 ? -5.040 9.817 -2.317 1.00 97.62 105 LEU A CA 1
ATOM 802 C C . LEU A 1 105 ? -5.086 10.409 -0.895 1.00 97.62 105 LEU A C 1
ATOM 804 O O . LEU A 1 105 ? -5.702 9.819 -0.007 1.00 97.62 105 LEU A O 1
ATOM 808 N N . GLY A 1 106 ? -4.486 11.584 -0.689 1.00 97.56 106 GLY A N 1
ATOM 809 C CA . GLY A 1 106 ? -4.368 12.240 0.609 1.00 97.56 106 GLY A CA 1
ATOM 810 C C . GLY A 1 106 ? -3.497 11.453 1.584 1.00 97.56 106 GLY A C 1
ATOM 811 O O . GLY A 1 106 ? -3.862 11.346 2.746 1.00 97.56 106 GLY A O 1
ATOM 812 N N . VAL A 1 107 ? -2.427 10.825 1.097 1.00 98.44 107 VAL A N 1
ATOM 813 C CA . VAL A 1 107 ? -1.442 10.132 1.939 1.00 98.44 107 VAL A CA 1
ATOM 814 C C . VAL A 1 107 ? -0.564 11.171 2.636 1.00 98.44 107 VAL A C 1
ATOM 816 O O . VAL A 1 107 ? -0.117 12.087 1.963 1.00 98.44 107 VAL A O 1
ATOM 819 N N . ASP A 1 108 ? -0.306 11.003 3.936 1.00 97.00 108 ASP A N 1
ATOM 820 C CA . ASP A 1 108 ? 0.568 11.888 4.731 1.00 97.00 108 ASP A CA 1
ATOM 821 C C . ASP A 1 108 ? 1.927 11.231 5.048 1.00 97.00 108 ASP A C 1
ATOM 823 O O . ASP A 1 108 ? 2.931 11.885 5.308 1.00 97.00 108 ASP A O 1
ATOM 827 N N . TYR A 1 109 ? 1.962 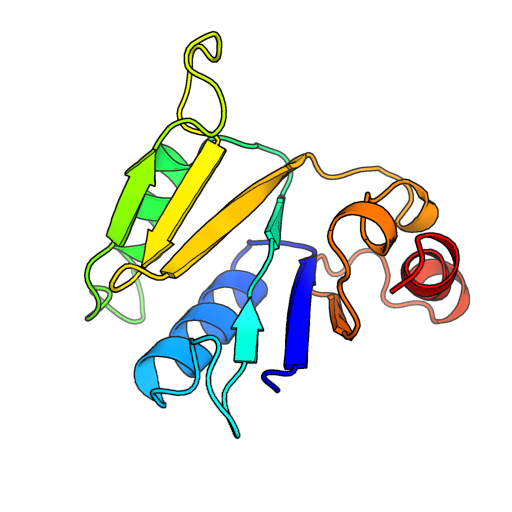9.896 5.100 1.00 98.25 109 TYR A N 1
ATOM 828 C CA . TYR A 1 109 ? 3.176 9.135 5.386 1.00 98.25 109 TYR A CA 1
ATOM 829 C 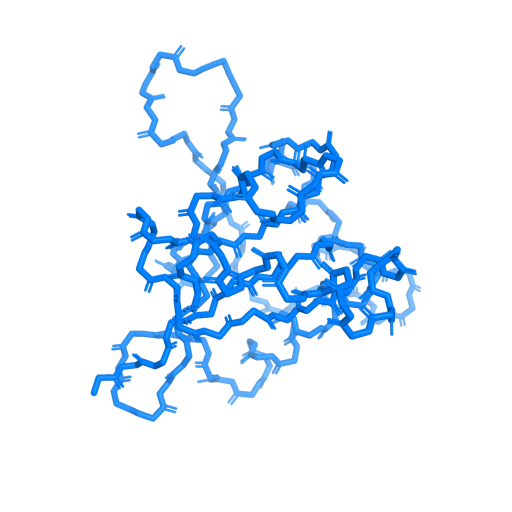C . TYR A 1 109 ? 3.347 8.024 4.363 1.00 98.25 109 TYR A C 1
ATOM 831 O O . TYR A 1 109 ? 2.437 7.232 4.124 1.00 98.25 109 TYR A O 1
ATOM 839 N N . VAL A 1 110 ? 4.546 7.923 3.797 1.00 98.62 110 VAL A N 1
ATOM 840 C CA . VAL A 1 110 ? 4.901 6.838 2.880 1.00 98.62 110 VAL A CA 1
ATOM 841 C C . VAL A 1 110 ? 5.925 5.931 3.538 1.00 98.62 110 VAL A C 1
ATOM 843 O O . VAL A 1 110 ? 6.975 6.381 3.996 1.00 98.62 110 VAL A O 1
ATOM 846 N N . ILE A 1 111 ? 5.629 4.636 3.554 1.00 98.69 111 ILE A N 1
ATOM 847 C CA . ILE A 1 111 ? 6.591 3.597 3.908 1.00 98.69 111 ILE A CA 1
ATOM 848 C C . ILE A 1 111 ? 7.280 3.166 2.616 1.00 98.69 111 ILE A C 1
ATOM 850 O O . ILE A 1 111 ? 6.703 2.437 1.809 1.00 98.69 111 ILE A O 1
ATOM 854 N N . GLU A 1 112 ? 8.504 3.646 2.409 1.00 98.38 112 GLU A N 1
ATOM 855 C CA . GLU A 1 112 ? 9.330 3.289 1.257 1.00 98.38 112 GLU A CA 1
ATOM 856 C C . GLU A 1 112 ? 10.035 1.947 1.505 1.00 98.38 112 GLU A C 1
ATOM 858 O O . GLU A 1 112 ? 10.948 1.839 2.323 1.00 98.38 112 GLU A O 1
ATOM 863 N N . SER A 1 113 ? 9.583 0.906 0.808 1.00 98.25 113 SER A N 1
ATOM 864 C CA . SER A 1 113 ? 10.025 -0.482 0.984 1.00 98.25 113 SER A CA 1
ATOM 865 C C . SER A 1 113 ? 10.355 -1.198 -0.332 1.00 98.25 113 SER A C 1
ATOM 867 O O . SER A 1 113 ? 10.500 -2.421 -0.352 1.00 98.25 113 SER A O 1
ATOM 869 N N . THR A 1 114 ? 10.545 -0.449 -1.425 1.00 97.69 114 THR A N 1
ATOM 870 C CA . THR A 1 114 ? 11.022 -0.989 -2.712 1.00 97.69 114 THR A CA 1
ATOM 871 C C . THR A 1 114 ? 12.502 -1.374 -2.663 1.00 97.69 114 THR A C 1
ATOM 873 O O . THR A 1 114 ? 12.941 -2.248 -3.407 1.00 97.69 114 THR A O 1
ATOM 876 N N . GLY A 1 115 ? 13.289 -0.701 -1.813 1.00 97.00 115 GLY A N 1
ATOM 877 C CA . GLY A 1 115 ? 14.750 -0.820 -1.774 1.00 97.00 115 GLY A CA 1
ATOM 878 C C . GLY A 1 115 ? 15.479 -0.099 -2.917 1.00 97.00 115 GLY A C 1
ATOM 879 O O . GLY A 1 115 ? 16.705 -0.142 -2.973 1.00 97.00 115 GLY A O 1
ATOM 880 N N . LEU A 1 116 ? 14.758 0.583 -3.815 1.00 96.88 116 LEU A N 1
ATOM 881 C CA . LEU A 1 116 ? 15.336 1.316 -4.951 1.00 96.88 116 LEU A CA 1
ATOM 882 C C . LEU A 1 116 ? 15.620 2.788 -4.622 1.00 96.88 116 LEU A C 1
ATOM 884 O O . LEU A 1 116 ? 16.525 3.399 -5.198 1.00 96.88 116 LEU A O 1
ATOM 888 N N . PHE A 1 117 ? 14.864 3.353 -3.681 1.00 97.00 117 PHE A N 1
ATOM 889 C CA . PHE A 1 117 ? 14.927 4.761 -3.289 1.00 97.00 117 PHE A CA 1
ATOM 890 C C . PHE A 1 117 ? 15.529 4.929 -1.887 1.00 97.00 117 PHE A C 1
ATOM 892 O O . PHE A 1 117 ? 14.990 5.630 -1.043 1.00 97.00 117 PHE A O 1
ATOM 899 N N . THR A 1 118 ? 16.661 4.267 -1.625 1.00 96.94 118 THR A N 1
ATOM 900 C CA . THR A 1 118 ? 17.382 4.365 -0.337 1.00 96.94 118 THR A CA 1
ATOM 901 C C . THR A 1 118 ? 18.170 5.667 -0.178 1.00 96.94 118 THR A C 1
ATOM 903 O O . THR A 1 118 ? 18.609 5.998 0.918 1.00 96.94 118 THR A O 1
ATOM 906 N N . ASP A 1 119 ? 18.395 6.378 -1.282 1.00 97.69 119 ASP A N 1
ATOM 907 C CA . ASP A 1 119 ? 19.023 7.695 -1.304 1.00 97.69 119 ASP A CA 1
ATOM 908 C C . ASP A 1 119 ? 17.997 8.783 -0.956 1.00 97.69 119 ASP A C 1
ATOM 910 O O . ASP A 1 119 ? 16.886 8.782 -1.494 1.00 97.69 119 ASP A O 1
ATOM 914 N N . SER A 1 120 ? 18.371 9.726 -0.086 1.00 96.19 120 SER A N 1
ATOM 915 C CA . SER A 1 120 ? 17.442 10.743 0.416 1.00 96.19 120 SER A CA 1
ATOM 916 C C . SER A 1 120 ? 16.899 11.645 -0.686 1.00 96.19 120 SER A C 1
ATOM 918 O O . SER A 1 120 ? 15.721 11.991 -0.654 1.00 96.19 120 SER A O 1
ATOM 920 N N . GLU A 1 121 ? 17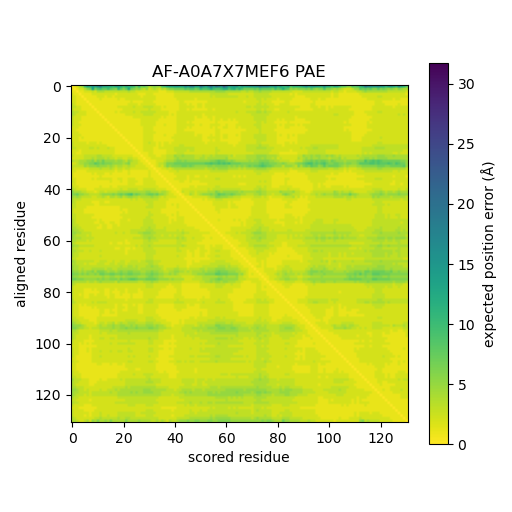.717 12.018 -1.675 1.00 97.00 121 GLU A N 1
ATOM 921 C CA . GLU A 1 121 ? 17.268 12.889 -2.764 1.00 97.00 121 GLU A CA 1
ATOM 922 C C . GLU A 1 121 ? 16.296 12.167 -3.691 1.00 97.00 121 GLU A C 1
ATOM 924 O O . GLU A 1 121 ? 15.317 12.760 -4.141 1.00 97.00 121 GLU A O 1
ATOM 929 N N . LYS A 1 122 ? 16.503 10.868 -3.923 1.00 96.31 122 LYS A N 1
ATOM 930 C CA . LYS A 1 122 ? 15.550 10.058 -4.690 1.00 96.31 122 LYS A CA 1
ATOM 931 C C . LYS A 1 122 ? 14.236 9.844 -3.933 1.00 96.31 122 LYS A C 1
ATOM 933 O O . LYS A 1 122 ? 13.166 9.990 -4.522 1.00 96.31 122 LYS A O 1
ATOM 938 N N . ALA A 1 123 ? 14.301 9.547 -2.634 1.00 97.94 123 ALA A N 1
ATOM 939 C CA . ALA A 1 123 ? 13.123 9.323 -1.792 1.00 97.94 123 ALA A CA 1
ATOM 940 C C . ALA A 1 123 ? 12.246 10.579 -1.635 1.00 97.94 123 ALA A C 1
ATOM 942 O O . ALA A 1 123 ? 11.021 10.470 -1.546 1.00 97.94 123 ALA A O 1
ATOM 943 N N . LYS A 1 124 ? 12.845 11.782 -1.677 1.00 98.06 124 LYS A N 1
ATOM 944 C CA . LYS A 1 124 ? 12.116 13.069 -1.673 1.00 98.06 124 LYS A CA 1
ATOM 945 C C . LYS A 1 124 ? 11.090 13.197 -2.798 1.00 98.06 124 LYS A C 1
ATOM 947 O O . LYS A 1 124 ? 10.188 14.025 -2.683 1.00 98.06 124 LYS A O 1
ATOM 952 N N . GLY A 1 125 ? 11.165 12.374 -3.846 1.00 98.19 125 GLY A N 1
ATOM 953 C CA . GLY A 1 125 ? 10.111 12.302 -4.853 1.00 98.19 125 GLY A CA 1
ATOM 954 C C . GLY A 1 125 ? 8.724 12.045 -4.246 1.00 98.19 125 GLY A C 1
ATOM 955 O O . GLY A 1 125 ? 7.754 12.616 -4.724 1.00 98.19 125 GLY A O 1
ATOM 956 N N . HIS A 1 126 ? 8.608 11.312 -3.134 1.00 98.50 126 HIS A N 1
ATOM 957 C CA . HIS A 1 126 ? 7.319 11.148 -2.448 1.00 98.50 126 HIS A CA 1
ATOM 958 C C . HIS A 1 126 ? 6.734 12.459 -1.916 1.00 98.50 126 HIS A C 1
ATOM 960 O O . HIS A 1 126 ? 5.534 12.683 -2.054 1.00 98.50 126 HIS A O 1
ATOM 966 N N . LEU A 1 127 ? 7.577 13.347 -1.384 1.00 98.38 127 LEU A N 1
ATOM 967 C CA . LEU A 1 127 ? 7.150 14.679 -0.944 1.00 98.38 127 LEU A CA 1
ATOM 968 C C . LEU A 1 127 ? 6.704 15.523 -2.143 1.00 98.38 127 LEU A C 1
ATOM 970 O O . LEU A 1 127 ? 5.711 16.242 -2.079 1.00 98.38 127 LEU A O 1
ATOM 974 N N . ALA A 1 128 ? 7.404 15.406 -3.276 1.00 97.88 128 ALA A N 1
ATOM 975 C CA . ALA A 1 128 ? 7.014 16.084 -4.512 1.00 97.88 128 ALA A CA 1
ATOM 976 C C . ALA A 1 128 ? 5.664 15.576 -5.062 1.00 97.88 128 ALA A C 1
ATOM 978 O O . ALA A 1 128 ? 4.884 16.365 -5.594 1.00 97.88 128 ALA A O 1
ATOM 979 N N . ALA A 1 129 ? 5.362 14.288 -4.874 1.00 97.88 129 ALA A N 1
ATOM 980 C CA . ALA A 1 129 ? 4.058 13.679 -5.151 1.00 97.88 129 ALA A CA 1
ATOM 981 C C . ALA A 1 129 ? 2.946 14.117 -4.169 1.00 97.88 129 ALA A C 1
ATOM 983 O O . ALA A 1 129 ? 1.768 13.818 -4.391 1.00 97.88 129 ALA A O 1
ATOM 984 N N . GLY A 1 130 ? 3.303 14.854 -3.112 1.00 97.06 130 GLY A N 1
ATOM 985 C CA . GLY A 1 130 ? 2.398 15.419 -2.114 1.00 97.06 130 GLY A CA 1
ATOM 986 C C . GLY A 1 130 ? 1.988 14.449 -1.014 1.00 97.06 130 GLY A C 1
ATOM 987 O O . GLY A 1 130 ? 0.847 14.533 -0.564 1.00 97.06 130 GLY A O 1
ATOM 988 N N . ALA A 1 131 ? 2.897 13.539 -0.650 1.00 95.56 131 ALA A N 1
ATOM 989 C CA . ALA A 1 131 ? 2.907 12.931 0.676 1.00 95.56 131 ALA A CA 1
ATOM 990 C C . ALA A 1 131 ? 3.396 13.922 1.741 1.00 95.56 131 ALA A C 1
ATOM 992 O O . ALA A 1 131 ? 4.174 14.841 1.379 1.00 95.56 131 ALA A O 1
#

Solvent-accessible surface area (backbone atoms only — not comparable to full-atom values): 7048 Å² total; per-residue (Å²): 109,32,50,32,28,30,35,39,22,58,48,76,60,31,46,52,54,52,47,50,35,52,77,69,66,30,62,38,71,47,73,91,20,36,25,56,52,32,36,20,28,95,54,37,56,16,62,59,52,47,50,59,54,46,55,34,98,84,82,40,66,53,93,65,58,73,50,62,38,56,88,46,92,85,52,93,61,32,29,19,34,28,49,77,84,46,65,26,38,40,36,69,58,69,98,46,52,45,74,45,62,29,47,83,71,58,22,63,42,72,47,81,43,66,79,79,54,79,48,70,78,58,43,47,21,36,49,70,17,40,56

Sequence (131 aa):
MAIKIGINGFGRIGRMVFQALCDQGLLGKGEGQLDVVAVVDISTDADYFAYQMKYDSIHGKFKHAVETKKSDAKLEDNDTLVVNGHEIKCVMATKNPAELPWKALGVDYVIESTGLFTDSEKAKGHLAAGA

pLDDT: mean 97.16, std 2.43, range [78.25, 98.81]

Mean predicted aligned error: 2.43 Å

Radius of gyration: 14.12 Å; Cα contacts (8 Å, |Δi|>4): 263; chains: 1; bounding box: 36×36×33 Å